Protein AF-A0A382ZC94-F1 (afdb_monomer_lite)

InterPro domains:
  IPR006311 Twin-arginine translocation pathway, signal sequence [PS51318] (1-47)
  IPR010869 Protein of unknown function DUF1501 [PF07394] (67-107)

Radius of gyration: 41.95 Å; chains: 1; bounding box: 122×47×86 Å

Secondary structure (DSSP, 8-state):
----PPP--PPP--PPP---HHHHHHHHHHHHHHHHHHHHHHHHHHHTSTT---TTSPPPPSS--S-S-------TTPPPTTTSSS--HHHHHTTTPPPPGGG-----TTSGGGS-SSPPPP-

pLDDT: mean 79.69, std 10.87, range [41.5, 93.94]

Sequence (123 aa):
MNGSTPAVSLGQAHFPQRHDRRQFLLKAGGGIGGLALAGLMQQEARAAWPGATDPLAPRQPHFAPRAKRVIWLFMHGGPSHMDLFDPKPDLAKYAGQPLPGSFGEVMTRRKVAGNPLLGPIKP

Foldseek 3Di:
DDDDDDDDDDDDPPDPPDDDPVNVCCCVVVVVVVVVVVVVVVVVVLVVDDPNPDPPPDDDDPDDDPDPDDDDDDDPPDDDPVRPPDDDVVLLVQEPHQDDCVVPDDDDPVPCSRPGSHHDDDD

Structure (mmCIF, N/CA/C/O backbone):
data_AF-A0A382ZC94-F1
#
_entry.id   AF-A0A382ZC94-F1
#
loop_
_atom_site.group_PDB
_atom_site.id
_atom_site.type_symbol
_atom_site.label_atom_id
_atom_site.label_alt_id
_atom_site.label_comp_id
_atom_site.label_asym_id
_atom_site.label_entity_id
_atom_site.label_seq_id
_atom_site.pdbx_PDB_ins_code
_atom_site.Cartn_x
_atom_site.Cartn_y
_atom_site.Cartn_z
_atom_site.occupancy
_atom_site.B_iso_or_equiv
_atom_site.auth_seq_id
_atom_site.auth_comp_id
_atom_site.auth_asym_id
_atom_site.auth_atom_id
_atom_site.pdbx_PDB_model_num
ATOM 1 N N . MET A 1 1 ? 88.440 -2.684 -57.406 1.00 50.88 1 MET A N 1
ATOM 2 C CA . MET A 1 1 ? 88.843 -1.772 -56.317 1.00 50.88 1 MET A CA 1
ATOM 3 C C . MET A 1 1 ? 88.193 -0.430 -56.575 1.00 50.88 1 MET A C 1
ATOM 5 O O . MET A 1 1 ? 88.499 0.157 -57.599 1.00 50.88 1 MET A O 1
ATOM 9 N N . ASN A 1 2 ? 87.232 -0.042 -55.737 1.00 41.50 2 ASN A N 1
ATOM 10 C CA . ASN A 1 2 ? 86.920 1.339 -55.352 1.00 41.50 2 ASN A CA 1
ATOM 11 C C . ASN A 1 2 ? 85.744 1.266 -54.377 1.00 41.50 2 ASN A C 1
ATOM 13 O O . ASN A 1 2 ? 84.599 1.061 -54.769 1.00 41.50 2 ASN A O 1
ATOM 17 N N . GLY A 1 3 ? 86.081 1.308 -53.089 1.00 49.88 3 GLY A N 1
ATOM 18 C CA . GLY A 1 3 ? 85.116 1.342 -52.003 1.00 49.88 3 GLY A CA 1
ATOM 19 C C . GLY A 1 3 ? 84.516 2.737 -51.892 1.00 49.88 3 GLY A C 1
ATOM 20 O O . GLY A 1 3 ? 85.235 3.704 -51.666 1.00 49.88 3 GLY A O 1
ATOM 21 N N . SER A 1 4 ? 83.199 2.825 -52.038 1.00 51.50 4 SER A N 1
ATOM 22 C CA . SER A 1 4 ? 82.411 3.983 -51.632 1.00 51.50 4 SER A CA 1
ATOM 23 C C . SER A 1 4 ? 81.742 3.653 -50.299 1.00 51.50 4 SER A C 1
ATOM 25 O O . SER A 1 4 ? 80.792 2.872 -50.238 1.00 51.50 4 SER A O 1
ATOM 27 N N . THR A 1 5 ? 82.281 4.208 -49.222 1.00 57.41 5 THR A N 1
ATOM 28 C CA . THR A 1 5 ? 81.701 4.209 -47.876 1.00 57.41 5 THR A CA 1
ATOM 29 C C . THR A 1 5 ? 80.287 4.810 -47.898 1.00 57.41 5 THR A C 1
ATOM 31 O O . THR A 1 5 ? 80.116 5.904 -48.436 1.00 57.41 5 THR A O 1
ATOM 34 N N . PRO A 1 6 ? 79.262 4.169 -47.303 1.00 51.47 6 PRO A N 1
ATOM 35 C CA . PRO A 1 6 ? 77.980 4.829 -47.096 1.00 51.47 6 PRO A CA 1
ATOM 36 C C . PRO A 1 6 ? 78.100 5.826 -45.937 1.00 51.47 6 PRO A C 1
ATOM 38 O O . PRO A 1 6 ? 78.513 5.475 -44.831 1.00 51.47 6 PRO A O 1
ATOM 41 N N . ALA A 1 7 ? 77.743 7.084 -46.193 1.00 55.41 7 ALA A N 1
ATOM 42 C CA . ALA A 1 7 ? 77.613 8.099 -45.159 1.00 55.41 7 ALA A CA 1
ATOM 43 C C . ALA A 1 7 ? 76.465 7.714 -44.210 1.00 55.41 7 ALA A C 1
ATOM 45 O O . ALA A 1 7 ? 75.310 7.595 -44.621 1.00 55.41 7 ALA A O 1
ATOM 46 N N . VAL A 1 8 ? 76.791 7.506 -42.935 1.00 60.66 8 VAL A N 1
ATOM 47 C CA . VAL A 1 8 ? 75.815 7.290 -41.864 1.00 60.66 8 VAL A CA 1
ATOM 48 C C . VAL A 1 8 ? 75.015 8.581 -41.687 1.00 60.66 8 VAL A C 1
ATOM 50 O O . VAL A 1 8 ? 75.556 9.608 -41.279 1.00 60.66 8 VAL A O 1
ATOM 53 N N . SER A 1 9 ? 73.723 8.538 -42.019 1.00 59.81 9 SER A N 1
ATOM 54 C CA . SER A 1 9 ? 72.782 9.624 -41.744 1.00 59.81 9 SER A CA 1
ATOM 55 C C . SER A 1 9 ? 72.599 9.739 -40.228 1.00 59.81 9 SER A C 1
ATOM 57 O O . SER A 1 9 ? 71.969 8.890 -39.599 1.00 59.81 9 SER A O 1
ATOM 59 N N . LEU A 1 10 ? 73.220 10.757 -39.629 1.00 61.84 10 LEU A N 1
ATOM 60 C CA . LEU A 1 10 ? 73.035 11.108 -38.223 1.00 61.84 10 LEU A CA 1
ATOM 61 C C . LEU A 1 10 ? 71.558 11.448 -37.990 1.00 61.84 10 LEU A C 1
ATOM 63 O O . LEU A 1 10 ? 70.988 12.289 -38.685 1.00 61.84 10 LEU A O 1
ATOM 67 N N . GLY A 1 11 ? 70.951 10.747 -37.029 1.00 59.88 11 GLY A N 1
ATOM 68 C CA . GLY A 1 11 ? 69.529 10.814 -36.713 1.00 59.88 11 GLY A CA 1
ATOM 69 C C . GLY A 1 11 ? 69.010 12.245 -36.589 1.00 59.88 11 GLY A C 1
ATOM 70 O O . GLY A 1 11 ? 69.560 13.068 -35.857 1.00 59.88 11 GLY A O 1
ATOM 71 N N . GLN A 1 12 ? 67.920 12.526 -37.303 1.00 67.38 12 GLN A N 1
ATOM 72 C CA . GLN A 1 12 ? 67.153 13.753 -37.133 1.00 67.38 12 GLN A CA 1
ATOM 73 C C . GLN A 1 12 ? 66.671 13.850 -35.682 1.00 67.38 12 GLN A C 1
ATOM 75 O O . GLN A 1 12 ? 66.050 12.923 -35.159 1.00 67.38 12 GLN A O 1
ATOM 80 N N . ALA A 1 13 ? 66.934 14.984 -35.035 1.00 63.50 13 ALA A N 1
ATOM 81 C CA . ALA A 1 13 ? 66.360 15.285 -33.734 1.00 63.50 13 ALA A CA 1
ATOM 82 C C . ALA A 1 13 ? 64.826 15.320 -33.855 1.00 63.50 13 ALA A C 1
ATOM 84 O O . ALA A 1 13 ? 64.261 16.171 -34.544 1.00 63.50 13 ALA A O 1
ATOM 85 N N . HIS A 1 14 ? 64.146 14.382 -33.192 1.00 65.56 14 HIS A N 1
ATOM 86 C CA . HIS A 1 14 ? 62.692 14.390 -33.069 1.00 65.56 14 HIS A CA 1
ATOM 87 C C . HIS A 1 14 ? 62.296 15.497 -32.087 1.00 65.56 14 HIS A C 1
ATOM 89 O O . HIS A 1 14 ? 62.213 15.277 -30.880 1.00 65.56 14 HIS A O 1
ATOM 95 N N . PHE A 1 15 ? 62.099 16.716 -32.588 1.00 64.62 15 PHE A N 1
ATOM 96 C CA . PHE A 1 15 ? 61.551 17.795 -31.774 1.00 64.62 15 PHE A CA 1
ATOM 97 C C . PHE A 1 15 ? 60.070 17.493 -31.500 1.00 64.62 15 PHE A C 1
ATOM 99 O O . PHE A 1 15 ? 59.290 17.410 -32.456 1.00 64.62 15 PHE A O 1
ATOM 106 N N . PRO A 1 16 ? 59.648 17.315 -30.232 1.00 65.38 16 PRO A N 1
ATOM 107 C CA . PRO A 1 16 ? 58.247 17.072 -29.930 1.00 65.38 16 PRO A CA 1
ATOM 108 C C . PRO A 1 16 ? 57.420 18.271 -30.402 1.00 65.38 16 PRO A C 1
ATOM 110 O O . PRO A 1 16 ? 57.717 19.425 -30.081 1.00 65.38 16 PRO A O 1
ATOM 113 N N . GLN A 1 17 ? 56.388 17.992 -31.196 1.00 71.62 17 GLN A N 1
ATOM 114 C CA . GLN A 1 17 ? 55.460 19.002 -31.695 1.00 71.62 17 GLN A CA 1
ATOM 115 C C . GLN A 1 17 ? 54.851 19.765 -30.510 1.00 71.62 17 GLN A C 1
ATOM 117 O O . GLN A 1 17 ? 54.203 19.166 -29.650 1.00 71.62 17 GLN A O 1
ATOM 122 N N . ARG A 1 18 ? 55.047 21.090 -30.453 1.00 68.38 18 ARG A N 1
ATOM 123 C CA . ARG A 1 18 ? 54.417 21.940 -29.431 1.00 68.38 18 ARG A CA 1
ATOM 124 C C . ARG A 1 18 ? 52.899 21.854 -29.586 1.00 68.38 18 ARG A C 1
ATOM 126 O O . ARG A 1 18 ? 52.339 22.340 -30.564 1.00 68.38 18 ARG A O 1
ATOM 133 N N . HIS A 1 19 ? 52.228 21.239 -28.620 1.00 75.12 19 HIS A N 1
ATOM 134 C CA . HIS A 1 19 ? 50.772 21.222 -28.580 1.00 75.12 19 HIS A CA 1
ATOM 135 C C . HIS A 1 19 ? 50.257 22.560 -28.049 1.00 75.12 19 HIS A C 1
ATOM 137 O O . HIS A 1 19 ? 50.533 22.928 -26.909 1.00 75.12 19 HIS A O 1
ATOM 143 N N . ASP A 1 20 ? 49.503 23.289 -28.874 1.00 84.94 20 ASP A N 1
ATOM 144 C CA . ASP A 1 20 ? 48.755 24.453 -28.401 1.00 84.94 20 ASP A CA 1
ATOM 145 C C . ASP A 1 20 ? 47.661 24.005 -27.416 1.00 84.94 20 ASP A C 1
ATOM 147 O O . ASP A 1 20 ? 47.112 22.901 -27.524 1.00 84.94 20 ASP A O 1
ATOM 151 N N . ARG A 1 21 ? 47.316 24.873 -26.460 1.00 84.62 21 ARG A N 1
ATOM 152 C CA . ARG A 1 21 ? 46.305 24.633 -25.419 1.00 84.62 21 ARG A CA 1
ATOM 153 C C . ARG A 1 21 ? 44.998 24.116 -26.013 1.00 84.62 21 ARG A C 1
ATOM 155 O O . ARG A 1 21 ? 44.378 23.226 -25.441 1.00 84.62 21 ARG A O 1
ATOM 162 N N . ARG A 1 22 ? 44.614 24.606 -27.196 1.00 83.81 22 ARG A N 1
ATOM 163 C CA . ARG A 1 22 ? 43.441 24.126 -27.935 1.00 83.81 22 ARG A CA 1
ATOM 164 C C . ARG A 1 22 ? 43.535 22.637 -28.280 1.00 83.81 22 ARG A C 1
ATOM 166 O O . ARG A 1 22 ? 42.588 21.901 -28.041 1.00 83.81 22 ARG A O 1
ATOM 173 N N . GLN A 1 23 ? 44.669 22.188 -28.814 1.00 82.69 23 GLN A N 1
ATOM 174 C CA . GLN A 1 23 ? 44.892 20.781 -29.168 1.00 82.69 23 GLN A CA 1
ATOM 175 C C . GLN A 1 23 ? 44.917 19.888 -27.927 1.00 82.69 23 GLN A C 1
ATOM 177 O O . GLN A 1 23 ? 44.370 18.787 -27.950 1.00 82.69 23 GLN A O 1
ATOM 182 N N . PHE A 1 24 ? 45.506 20.375 -26.833 1.00 83.69 24 PHE A N 1
ATOM 183 C CA . PHE A 1 24 ? 45.488 19.670 -25.555 1.00 83.69 24 PHE A CA 1
ATOM 184 C C . PHE A 1 24 ? 44.061 19.503 -25.018 1.00 83.69 24 PHE A C 1
ATOM 186 O O . PHE A 1 24 ? 43.657 18.386 -24.713 1.00 83.69 24 PHE A O 1
ATOM 193 N N . LEU A 1 25 ? 43.271 20.581 -24.969 1.00 83.00 25 LEU A N 1
ATOM 194 C CA . LEU A 1 25 ? 41.889 20.538 -24.480 1.00 83.00 25 LEU A CA 1
ATOM 195 C C . LEU A 1 25 ? 40.984 19.672 -25.367 1.00 83.00 25 LEU A C 1
ATOM 197 O O . LEU A 1 25 ? 40.170 18.917 -24.843 1.00 83.00 25 LEU A O 1
ATOM 201 N N . LEU A 1 26 ? 41.166 19.721 -26.691 1.00 83.31 26 LEU A N 1
ATOM 202 C CA . LEU A 1 26 ? 40.433 18.866 -27.630 1.00 83.31 26 LEU A CA 1
ATOM 203 C C . LEU A 1 26 ? 40.739 17.380 -27.410 1.00 83.31 26 LEU A C 1
ATOM 205 O O . LEU A 1 26 ? 39.817 16.570 -27.358 1.00 83.31 26 LEU A O 1
ATOM 209 N N . LYS A 1 27 ? 42.014 17.013 -27.245 1.00 80.00 27 LYS A N 1
ATOM 210 C CA . LYS A 1 27 ? 42.416 15.614 -27.031 1.00 80.00 27 LYS A CA 1
ATOM 211 C C . LYS A 1 27 ? 42.056 15.107 -25.635 1.00 80.00 27 LYS A C 1
ATOM 213 O O . LYS A 1 27 ? 41.564 13.991 -25.513 1.00 80.00 27 LYS A O 1
ATOM 218 N N . ALA A 1 28 ? 42.269 15.913 -24.596 1.00 79.06 28 ALA A N 1
ATOM 219 C CA . ALA A 1 28 ? 41.969 15.535 -23.218 1.00 79.06 28 ALA A CA 1
ATOM 220 C C . ALA A 1 28 ? 40.453 15.445 -22.969 1.00 79.06 28 ALA A C 1
ATOM 222 O O . ALA A 1 28 ? 39.972 14.432 -22.465 1.00 79.06 28 ALA A O 1
ATOM 223 N N . GLY A 1 29 ? 39.685 16.463 -23.377 1.00 77.25 29 GLY A N 1
ATOM 224 C CA . GLY A 1 29 ? 38.226 16.469 -23.244 1.00 77.25 29 GLY A CA 1
ATOM 225 C C . GLY A 1 29 ? 37.545 15.450 -24.159 1.00 77.25 29 GLY A C 1
ATOM 226 O O . GLY A 1 29 ? 36.680 14.701 -23.710 1.00 77.25 29 GLY A O 1
ATOM 227 N N . GLY A 1 30 ? 37.980 15.361 -25.422 1.00 79.44 30 GLY A N 1
ATOM 228 C CA . GLY A 1 30 ? 37.464 14.385 -26.384 1.00 79.44 30 GLY A CA 1
ATOM 229 C C . GLY A 1 30 ? 37.796 12.936 -26.015 1.00 79.44 30 GLY A C 1
ATOM 230 O O . GLY A 1 30 ? 36.964 12.055 -26.212 1.00 79.44 30 GLY A O 1
ATOM 231 N N . GLY A 1 31 ? 38.966 12.685 -25.417 1.00 80.38 31 GLY A N 1
ATOM 232 C CA . GLY A 1 31 ? 39.356 11.357 -24.936 1.00 80.38 31 GLY A CA 1
ATOM 233 C C . GLY A 1 31 ? 38.499 10.873 -23.764 1.00 80.38 31 GLY A C 1
ATOM 234 O O . GLY A 1 31 ? 37.991 9.754 -23.795 1.00 80.38 31 GLY A O 1
ATOM 235 N N . ILE A 1 32 ? 38.271 11.728 -22.761 1.00 84.81 32 ILE A N 1
ATOM 236 C CA . ILE A 1 32 ? 37.409 11.396 -21.612 1.00 84.81 32 ILE A CA 1
ATOM 237 C C . ILE A 1 32 ? 35.950 11.228 -22.060 1.00 84.81 32 ILE A C 1
ATOM 239 O O . ILE A 1 32 ? 35.288 10.273 -21.654 1.00 84.81 32 ILE A O 1
ATOM 243 N N . GLY A 1 33 ? 35.462 12.105 -22.943 1.00 86.25 33 GLY A N 1
ATOM 244 C CA . GLY A 1 33 ? 34.128 11.977 -23.534 1.00 86.25 33 GLY A CA 1
ATOM 245 C C . GLY A 1 33 ? 33.956 10.683 -24.336 1.00 86.25 33 GLY A C 1
ATOM 246 O O . GLY A 1 33 ? 32.924 10.026 -24.223 1.00 86.25 33 GLY A O 1
ATOM 247 N N . GLY A 1 34 ? 34.984 10.268 -25.081 1.00 89.44 34 GLY A N 1
ATOM 248 C CA . GLY A 1 34 ? 34.998 8.994 -25.802 1.00 89.44 34 GLY A CA 1
ATOM 249 C C . GLY A 1 34 ? 34.899 7.777 -24.878 1.00 89.44 34 GLY A C 1
ATOM 250 O O . GLY A 1 34 ? 34.145 6.853 -25.173 1.00 89.44 34 GLY A O 1
ATOM 251 N N . LEU A 1 35 ? 35.588 7.793 -23.730 1.00 88.75 35 LEU A N 1
ATOM 252 C CA . LEU A 1 35 ? 35.468 6.736 -22.716 1.00 88.75 35 LEU A CA 1
ATOM 253 C C . LEU A 1 35 ? 34.063 6.685 -22.100 1.00 88.75 35 LEU A C 1
ATOM 255 O O . LEU A 1 35 ? 33.503 5.601 -21.939 1.00 88.75 35 LEU A O 1
ATOM 259 N N . ALA A 1 36 ? 33.476 7.844 -21.791 1.00 91.19 36 ALA A N 1
ATOM 260 C CA . ALA A 1 36 ? 32.111 7.921 -21.278 1.00 91.19 36 ALA A CA 1
ATOM 261 C C . ALA A 1 36 ? 31.089 7.382 -22.295 1.00 91.19 36 ALA A C 1
ATOM 263 O O . ALA A 1 36 ? 30.231 6.572 -21.941 1.00 91.19 36 ALA A O 1
ATOM 264 N N . LEU A 1 37 ? 31.218 7.769 -23.568 1.00 92.19 37 LEU A N 1
ATOM 265 C CA . LEU A 1 37 ? 30.362 7.283 -24.650 1.00 92.19 37 LEU A CA 1
ATOM 266 C C . LEU A 1 37 ? 30.497 5.768 -24.853 1.00 92.19 37 LEU A C 1
ATOM 268 O O . LEU A 1 37 ? 29.486 5.081 -24.970 1.00 92.19 37 LEU A O 1
ATOM 272 N N . ALA A 1 38 ? 31.722 5.233 -24.834 1.00 93.75 38 ALA A N 1
ATOM 273 C CA . ALA A 1 38 ? 31.952 3.793 -24.935 1.00 93.75 38 ALA A CA 1
ATOM 274 C C . ALA A 1 38 ? 31.255 3.020 -23.799 1.00 93.75 38 ALA A C 1
ATOM 276 O O . ALA A 1 38 ? 30.658 1.972 -24.045 1.00 93.75 38 ALA A O 1
ATOM 277 N N . GLY A 1 39 ? 31.266 3.560 -22.574 1.00 93.50 39 GLY A N 1
ATOM 278 C CA . GLY A 1 39 ? 30.542 2.988 -21.436 1.00 93.50 39 GLY A CA 1
ATOM 279 C C . GLY A 1 39 ? 29.021 2.985 -21.620 1.00 93.50 39 GLY A C 1
ATOM 280 O O . GLY A 1 39 ? 28.376 1.971 -21.351 1.00 93.50 39 GLY A O 1
ATOM 281 N N . LEU A 1 40 ? 28.447 4.082 -22.127 1.00 93.06 40 LEU A N 1
ATOM 282 C CA . LEU A 1 40 ? 27.009 4.180 -22.409 1.00 93.06 40 LEU A CA 1
ATOM 283 C C . LEU A 1 40 ? 26.578 3.209 -23.518 1.00 93.06 40 LEU A C 1
ATOM 285 O O . LEU A 1 40 ? 25.629 2.450 -23.332 1.00 93.06 40 LEU A O 1
ATOM 289 N N . MET A 1 41 ? 27.322 3.153 -24.627 1.00 93.94 41 MET A N 1
ATOM 290 C CA . MET A 1 41 ? 27.047 2.214 -25.723 1.00 93.94 41 MET A CA 1
ATOM 291 C C . MET A 1 41 ? 27.164 0.753 -25.269 1.00 93.94 41 MET A C 1
ATOM 293 O O . MET A 1 41 ? 26.395 -0.100 -25.704 1.00 93.94 41 MET A O 1
ATOM 297 N N . GLN A 1 42 ? 28.096 0.447 -24.361 1.00 91.56 42 GLN A N 1
ATOM 298 C CA . GLN A 1 42 ? 28.220 -0.888 -23.779 1.00 91.56 42 GLN A CA 1
ATOM 299 C C . GLN A 1 42 ? 27.014 -1.253 -22.900 1.00 91.56 42 GLN A C 1
ATOM 301 O O . GLN A 1 42 ? 26.586 -2.407 -22.909 1.00 91.56 42 GLN A O 1
ATOM 306 N N . GLN A 1 43 ? 26.468 -0.307 -22.132 1.00 86.12 43 GLN A N 1
ATOM 307 C CA . GLN A 1 43 ? 25.254 -0.533 -21.340 1.00 86.12 43 GLN A CA 1
ATOM 308 C C . GLN A 1 43 ? 24.038 -0.780 -22.234 1.00 86.12 43 GLN A C 1
ATOM 310 O O . GLN A 1 43 ? 23.288 -1.722 -21.985 1.00 86.12 43 GLN A O 1
ATOM 315 N N . GLU A 1 44 ? 23.884 0.005 -23.300 1.00 86.25 44 GLU A N 1
ATOM 316 C CA . GLU A 1 44 ? 22.803 -0.161 -24.275 1.00 86.25 44 GLU A CA 1
ATOM 317 C C . GLU A 1 44 ? 22.910 -1.504 -25.015 1.00 86.25 44 GLU A C 1
ATOM 319 O O . GLU A 1 44 ? 21.943 -2.263 -25.076 1.00 86.25 44 GLU A O 1
ATOM 324 N N . ALA A 1 45 ? 24.112 -1.874 -25.469 1.00 85.00 45 ALA A N 1
ATOM 325 C CA . ALA A 1 45 ? 24.363 -3.168 -26.101 1.00 85.00 45 ALA A CA 1
ATOM 326 C C . ALA A 1 45 ? 24.102 -4.354 -25.154 1.00 85.00 45 ALA A C 1
ATOM 328 O O . ALA A 1 45 ? 23.606 -5.393 -25.584 1.00 85.00 45 ALA A O 1
ATOM 329 N N . ARG A 1 46 ? 24.407 -4.208 -23.855 1.00 81.19 46 ARG A N 1
ATOM 330 C CA . ARG A 1 46 ? 24.085 -5.217 -22.832 1.00 81.19 46 ARG A CA 1
ATOM 331 C C . ARG A 1 46 ? 22.584 -5.329 -22.583 1.00 81.19 46 ARG A C 1
ATOM 333 O O . ARG A 1 46 ? 22.102 -6.441 -22.414 1.00 81.19 46 ARG A O 1
ATOM 340 N N . ALA A 1 47 ? 21.856 -4.214 -22.569 1.00 75.62 47 ALA A N 1
ATOM 341 C CA . ALA A 1 47 ? 20.401 -4.215 -22.418 1.00 75.62 47 ALA A CA 1
ATOM 342 C C . ALA A 1 47 ? 19.693 -4.845 -23.631 1.00 75.62 47 ALA A C 1
ATOM 344 O O . ALA A 1 47 ? 18.684 -5.523 -23.469 1.00 75.62 47 ALA A O 1
ATOM 345 N N . ALA A 1 48 ? 20.251 -4.673 -24.832 1.00 75.62 48 ALA A N 1
ATOM 346 C CA . ALA A 1 48 ? 19.758 -5.284 -26.064 1.00 75.62 48 ALA A CA 1
ATOM 347 C C . ALA A 1 48 ? 20.210 -6.747 -26.264 1.00 75.62 48 ALA A C 1
ATOM 349 O O . ALA A 1 48 ? 19.822 -7.377 -27.251 1.00 75.62 48 ALA A O 1
ATOM 350 N N . TRP A 1 49 ? 21.038 -7.302 -25.368 1.00 76.25 49 TRP A N 1
ATOM 351 C CA . TRP A 1 49 ? 21.577 -8.652 -25.520 1.00 76.25 49 TRP A CA 1
ATOM 352 C C . TRP A 1 49 ? 20.480 -9.717 -25.334 1.00 76.25 49 TRP A C 1
ATOM 354 O O . TRP A 1 49 ? 19.817 -9.734 -24.290 1.00 76.25 49 TRP A O 1
ATOM 364 N N . PRO A 1 50 ? 20.313 -10.666 -26.275 1.00 59.72 50 PRO A N 1
ATOM 365 C CA . PRO A 1 50 ? 19.397 -11.791 -26.109 1.00 59.72 50 PRO A CA 1
ATOM 366 C C . PRO A 1 50 ? 19.826 -12.651 -24.910 1.00 59.72 50 PRO A C 1
ATOM 368 O O . PRO A 1 50 ? 20.828 -13.362 -24.968 1.00 59.72 50 PRO A O 1
ATOM 371 N N . GLY A 1 51 ? 19.095 -12.557 -23.798 1.00 66.69 51 GLY A N 1
ATOM 372 C CA . GLY A 1 51 ? 19.414 -13.246 -22.540 1.00 66.69 51 GLY A CA 1
ATOM 373 C C . GLY A 1 51 ? 19.815 -12.330 -21.381 1.00 66.69 51 GLY A C 1
ATOM 374 O O . GLY A 1 51 ? 20.054 -12.829 -20.283 1.00 66.69 51 GLY A O 1
ATOM 375 N N . ALA A 1 52 ? 19.852 -11.007 -21.578 1.00 66.06 52 ALA A N 1
ATOM 376 C CA . ALA A 1 52 ? 19.870 -10.073 -20.459 1.00 66.06 52 ALA A CA 1
ATOM 377 C C . ALA A 1 52 ? 18.605 -10.280 -19.609 1.00 66.06 52 ALA A C 1
ATOM 379 O O . ALA A 1 52 ? 17.481 -10.176 -20.100 1.00 66.06 52 ALA A O 1
ATOM 380 N N . THR A 1 53 ? 18.783 -10.628 -18.333 1.00 70.38 53 THR A N 1
ATOM 381 C CA . THR A 1 53 ? 17.676 -10.756 -17.384 1.00 70.38 53 THR A CA 1
ATOM 382 C C . THR A 1 53 ? 17.094 -9.376 -17.128 1.00 70.38 53 THR A C 1
ATOM 384 O O . THR A 1 53 ? 17.687 -8.589 -16.389 1.00 70.38 53 THR A O 1
ATOM 387 N N . ASP A 1 54 ? 15.949 -9.088 -17.739 1.00 75.50 54 ASP A N 1
ATOM 388 C CA . ASP A 1 54 ? 15.162 -7.904 -17.417 1.00 75.50 54 ASP A CA 1
ATOM 389 C C . ASP A 1 54 ? 14.745 -7.981 -15.931 1.00 75.50 54 ASP A C 1
ATOM 391 O O . ASP A 1 54 ? 14.031 -8.909 -15.536 1.00 75.50 54 ASP A O 1
ATOM 395 N N . PRO A 1 55 ? 15.205 -7.050 -15.074 1.00 78.06 55 PRO A N 1
ATOM 396 C CA . PRO A 1 55 ? 14.873 -7.054 -13.651 1.00 78.06 55 PRO A CA 1
ATOM 397 C C . PRO A 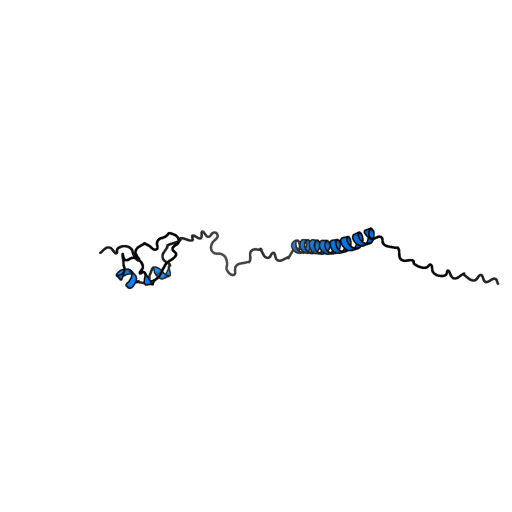1 55 ? 13.379 -6.825 -13.383 1.00 78.06 55 PRO A C 1
ATOM 399 O O . PRO A 1 55 ? 12.914 -7.115 -12.280 1.00 78.06 55 PRO A O 1
ATOM 402 N N . LEU A 1 56 ? 12.632 -6.321 -14.370 1.00 80.56 56 LEU A N 1
ATOM 403 C CA . LEU A 1 56 ? 11.186 -6.124 -14.325 1.00 80.56 56 LEU A CA 1
ATOM 404 C C . LEU A 1 56 ? 10.416 -7.237 -15.047 1.00 80.56 56 LEU A C 1
ATOM 406 O O . LEU A 1 56 ? 9.182 -7.199 -15.071 1.00 80.56 56 LEU A O 1
ATOM 410 N N . ALA A 1 57 ? 11.106 -8.244 -15.594 1.00 82.88 57 ALA A N 1
ATOM 411 C CA . ALA A 1 57 ? 10.440 -9.361 -16.239 1.00 82.88 57 ALA A CA 1
AT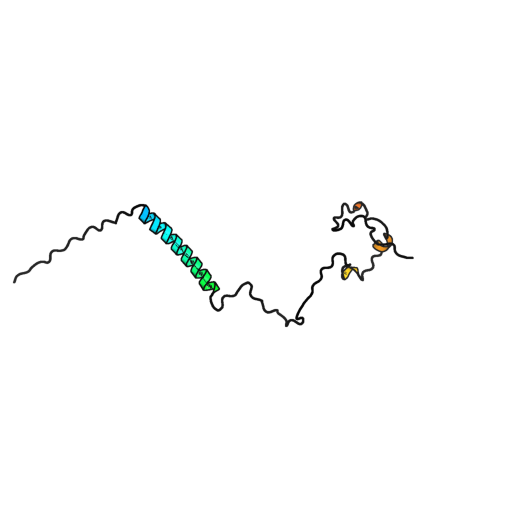OM 412 C C . ALA A 1 57 ? 9.527 -10.089 -15.238 1.00 82.88 57 ALA A C 1
ATOM 414 O O . ALA A 1 57 ? 9.943 -10.382 -14.107 1.00 82.88 57 ALA A O 1
ATOM 415 N N . PRO A 1 58 ? 8.292 -10.440 -15.643 1.00 80.75 58 PRO A N 1
ATOM 416 C CA . PRO A 1 58 ? 7.407 -11.248 -14.823 1.00 80.75 58 PRO A CA 1
ATOM 417 C C . PRO A 1 58 ? 8.093 -12.549 -14.395 1.00 80.75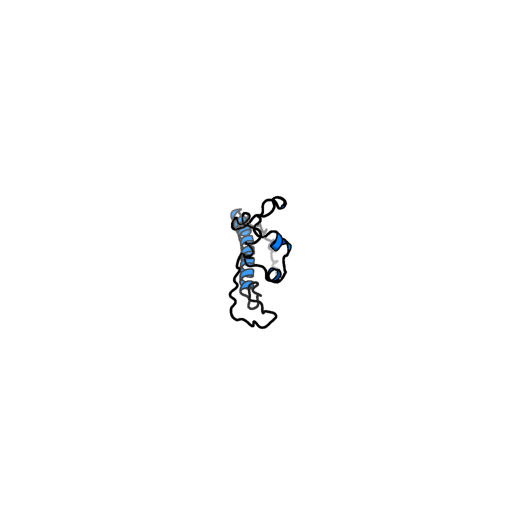 58 PRO A C 1
ATOM 419 O O . PRO A 1 58 ? 8.494 -13.369 -15.222 1.00 80.75 58 PRO A O 1
ATOM 422 N N . ARG A 1 59 ? 8.223 -12.751 -13.082 1.00 83.25 59 ARG A N 1
ATOM 423 C CA . ARG A 1 59 ? 8.737 -14.004 -12.525 1.00 83.25 59 ARG A CA 1
ATOM 424 C C . ARG A 1 59 ? 7.669 -15.082 -12.591 1.00 83.25 59 ARG A C 1
ATOM 426 O O . ARG A 1 59 ? 6.492 -14.815 -12.343 1.00 83.25 59 ARG A O 1
ATOM 433 N N . GLN A 1 60 ? 8.090 -16.312 -12.869 1.00 85.00 60 GLN A N 1
ATOM 434 C CA . GLN A 1 60 ? 7.183 -17.447 -12.766 1.00 85.00 60 GLN A CA 1
ATOM 435 C C . GLN A 1 60 ? 6.785 -17.653 -11.294 1.00 85.00 60 GLN A C 1
ATOM 437 O O . GLN A 1 60 ? 7.663 -17.706 -10.428 1.00 85.00 60 GLN A O 1
ATOM 442 N N . PRO A 1 61 ? 5.482 -17.741 -10.984 1.00 86.81 61 PRO A N 1
ATOM 443 C CA . PRO A 1 61 ? 5.026 -18.044 -9.635 1.00 86.81 61 PRO A CA 1
ATOM 444 C C . PRO A 1 61 ? 5.395 -19.484 -9.251 1.00 86.81 61 PRO A C 1
ATOM 446 O O . PRO A 1 61 ? 5.445 -20.367 -10.102 1.00 86.81 61 PRO A O 1
ATOM 449 N N . HIS A 1 62 ? 5.594 -19.744 -7.953 1.00 92.06 62 HIS A N 1
ATOM 450 C CA . HIS A 1 62 ? 5.892 -21.096 -7.448 1.00 92.06 62 HIS A CA 1
ATOM 451 C C . HIS A 1 62 ? 4.747 -22.098 -7.683 1.00 92.06 62 HIS A C 1
ATOM 453 O O . HIS A 1 62 ? 4.971 -23.305 -7.678 1.00 92.06 62 HIS A O 1
ATOM 459 N N . PHE A 1 63 ? 3.520 -21.606 -7.886 1.00 93.25 63 PHE A N 1
ATOM 460 C CA . PHE A 1 63 ? 2.328 -22.415 -8.125 1.00 93.25 63 PHE A CA 1
ATOM 461 C C . PHE A 1 63 ? 1.567 -21.921 -9.350 1.00 93.25 63 PHE A C 1
ATOM 463 O O . PHE A 1 63 ? 1.552 -20.724 -9.647 1.00 93.25 63 PHE A O 1
ATOM 470 N N . ALA A 1 64 ? 0.872 -22.842 -10.021 1.00 91.25 64 ALA A N 1
ATOM 471 C CA . ALA A 1 64 ? 0.004 -22.501 -11.138 1.00 91.25 64 ALA A CA 1
ATOM 472 C C . ALA A 1 64 ? -1.118 -21.543 -10.675 1.00 91.25 64 ALA A C 1
ATOM 474 O O . ALA A 1 64 ? -1.839 -21.859 -9.719 1.00 91.25 64 ALA A O 1
ATOM 475 N N . PRO A 1 65 ? -1.294 -20.376 -11.325 1.00 88.06 65 PRO A N 1
ATOM 476 C CA . PRO A 1 65 ? -2.315 -19.417 -10.931 1.00 88.06 65 PRO A CA 1
ATOM 477 C C . PRO A 1 65 ? -3.711 -20.005 -11.155 1.00 88.06 65 PRO A C 1
ATOM 479 O O . PRO A 1 65 ? -4.091 -20.360 -12.268 1.00 88.06 65 PRO A O 1
ATOM 482 N N . ARG A 1 66 ? -4.496 -20.088 -10.077 1.00 91.62 66 ARG A N 1
ATOM 483 C CA . ARG A 1 66 ? -5.876 -20.602 -10.121 1.00 91.62 66 ARG A CA 1
ATOM 484 C C . ARG A 1 66 ? -6.885 -19.551 -10.591 1.00 91.62 66 ARG A C 1
ATOM 486 O O . ARG A 1 66 ? -7.917 -19.903 -11.152 1.00 91.62 66 ARG A O 1
ATOM 493 N N . ALA A 1 67 ? -6.597 -18.270 -10.359 1.00 90.56 67 ALA A N 1
ATOM 494 C CA . ALA A 1 67 ? -7.457 -17.147 -10.722 1.00 90.56 67 ALA A CA 1
ATOM 495 C C . ALA A 1 67 ? -6.847 -16.347 -11.881 1.00 90.56 67 ALA A C 1
ATOM 497 O O . ALA A 1 67 ? -5.659 -16.039 -11.869 1.00 90.56 67 ALA A O 1
ATOM 498 N N . LYS A 1 68 ? -7.676 -15.982 -12.868 1.00 89.19 68 LYS A N 1
ATOM 499 C CA . LYS A 1 68 ? -7.257 -15.166 -14.025 1.00 89.19 68 LYS A CA 1
ATOM 500 C C . LYS A 1 68 ? -7.298 -13.660 -13.743 1.00 89.19 68 LYS A C 1
ATOM 502 O O . LYS A 1 68 ? -6.611 -12.899 -14.413 1.00 89.19 68 LYS A O 1
ATOM 507 N N . ARG A 1 69 ? -8.150 -13.221 -12.808 1.00 91.00 69 ARG A N 1
ATOM 508 C CA . ARG A 1 69 ? -8.356 -11.814 -12.425 1.00 91.00 69 ARG A CA 1
ATOM 509 C C . ARG A 1 69 ? -8.711 -11.750 -10.943 1.00 91.00 69 ARG A C 1
ATOM 511 O O . ARG A 1 69 ? -9.453 -12.607 -10.467 1.00 91.00 69 ARG A O 1
ATOM 518 N N . VAL A 1 70 ? -8.212 -10.736 -10.245 1.00 86.81 70 VAL A N 1
ATOM 519 C CA . VAL A 1 70 ? -8.505 -10.481 -8.829 1.00 86.81 70 VAL A CA 1
ATOM 520 C C . VAL A 1 70 ? -8.983 -9.041 -8.702 1.00 86.81 70 VAL A C 1
ATOM 522 O O . VAL A 1 70 ? -8.296 -8.126 -9.147 1.00 86.81 70 VAL A O 1
ATOM 525 N N . ILE A 1 71 ? -10.155 -8.841 -8.101 1.00 90.75 71 ILE A N 1
ATOM 526 C CA . ILE A 1 71 ? -10.601 -7.520 -7.653 1.00 90.75 71 ILE A CA 1
ATOM 527 C C . ILE A 1 71 ? -10.330 -7.473 -6.154 1.00 90.75 71 ILE A C 1
ATOM 529 O O . ILE A 1 71 ? -10.958 -8.204 -5.390 1.00 90.75 71 ILE A O 1
ATOM 533 N N . TRP A 1 72 ? -9.367 -6.651 -5.740 1.00 86.19 72 TRP A N 1
ATOM 534 C CA . TRP A 1 72 ? -9.029 -6.489 -4.331 1.00 86.19 72 TRP A CA 1
ATOM 535 C C . TRP A 1 72 ? -9.652 -5.206 -3.792 1.00 86.19 72 TRP A C 1
ATOM 537 O O . TRP A 1 72 ? -9.320 -4.106 -4.230 1.00 86.19 72 TRP A O 1
ATOM 547 N N . LEU A 1 73 ? -10.585 -5.358 -2.855 1.00 82.19 73 LEU A N 1
ATOM 548 C CA . LEU A 1 73 ? -11.296 -4.247 -2.234 1.00 82.19 73 LEU A CA 1
ATOM 549 C C . LEU A 1 73 ? -10.743 -4.016 -0.826 1.00 82.19 73 LEU A C 1
ATOM 551 O O . LEU A 1 73 ? -10.863 -4.884 0.036 1.00 82.19 73 LEU A O 1
ATOM 555 N N . PHE A 1 74 ? -10.169 -2.836 -0.580 1.00 77.69 74 PHE A N 1
ATOM 556 C CA . PHE A 1 74 ? -9.777 -2.408 0.764 1.00 77.69 74 PHE A CA 1
ATOM 557 C C . PHE A 1 74 ? -10.876 -1.528 1.365 1.00 77.69 74 PHE A C 1
ATOM 559 O O . PHE A 1 74 ? -10.942 -0.320 1.125 1.00 77.69 74 PHE A O 1
ATOM 566 N N . MET A 1 75 ? -11.778 -2.142 2.128 1.00 77.38 75 MET A N 1
ATOM 567 C CA . MET A 1 75 ? -12.876 -1.434 2.781 1.00 77.38 75 MET A CA 1
ATOM 568 C C . MET A 1 75 ? -12.441 -0.949 4.164 1.00 77.38 75 MET A C 1
ATOM 570 O O . MET A 1 75 ? -12.214 -1.734 5.081 1.00 77.38 75 MET A O 1
ATOM 574 N N . HIS A 1 76 ? -12.336 0.367 4.321 1.00 71.56 76 HIS A N 1
ATOM 575 C CA . HIS A 1 76 ? -12.023 0.979 5.607 1.00 71.56 76 HIS A CA 1
ATOM 576 C C . HIS A 1 76 ? -13.245 0.947 6.536 1.00 71.56 76 HIS A C 1
ATOM 578 O O . HIS A 1 76 ? -14.279 1.529 6.209 1.00 71.56 76 HIS A O 1
ATOM 584 N N . GLY A 1 77 ? -13.091 0.359 7.725 1.00 74.44 77 GLY A N 1
ATOM 585 C CA . GLY A 1 77 ? -14.112 0.370 8.781 1.00 74.44 77 GLY A CA 1
ATOM 586 C C . GLY A 1 77 ? -14.938 -0.912 8.914 1.00 74.44 77 GLY A C 1
ATOM 587 O O . GLY A 1 77 ? -15.908 -0.909 9.663 1.00 74.44 77 GLY A O 1
ATOM 588 N N . GLY A 1 78 ? -14.574 -1.990 8.214 1.00 75.25 78 GLY A N 1
ATOM 589 C CA . GLY A 1 78 ? -15.104 -3.319 8.517 1.00 75.25 78 GLY A CA 1
ATOM 590 C C . GLY A 1 78 ? -14.418 -3.918 9.754 1.00 75.25 78 GLY A C 1
ATOM 591 O O . GLY A 1 78 ? -13.223 -3.670 9.943 1.00 75.25 78 GLY A O 1
ATOM 592 N N . PRO A 1 79 ? -15.133 -4.692 10.590 1.00 73.75 79 PRO A N 1
ATOM 593 C CA . PRO A 1 79 ? -14.502 -5.479 11.648 1.00 73.75 79 PRO A CA 1
ATOM 594 C C . PRO A 1 79 ? -13.467 -6.428 11.039 1.00 73.75 79 PRO A C 1
ATOM 596 O O . PRO A 1 79 ? -13.671 -6.960 9.942 1.00 73.75 79 PRO A O 1
ATOM 599 N N . SER A 1 80 ? -12.343 -6.639 11.726 1.00 77.31 80 SER A N 1
ATOM 600 C CA . SER A 1 80 ? -11.385 -7.639 11.265 1.00 77.31 80 SER A CA 1
ATOM 601 C C . SER A 1 80 ? -12.029 -9.031 11.316 1.00 77.31 80 SER A C 1
ATOM 603 O O . SER A 1 80 ? -12.917 -9.290 12.130 1.00 77.31 80 SER A O 1
ATOM 605 N N . HIS A 1 81 ? -11.575 -9.955 10.464 1.00 79.38 81 HIS A N 1
ATOM 606 C CA . HIS A 1 81 ? -12.038 -11.351 10.512 1.00 79.38 81 HIS A CA 1
ATOM 607 C C . HIS A 1 81 ? -11.798 -11.990 11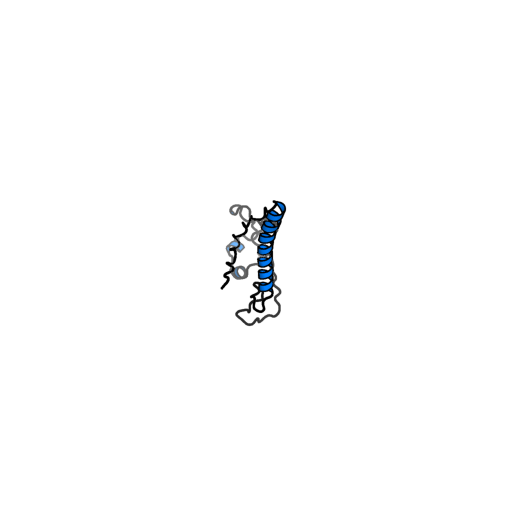.891 1.00 79.38 81 HIS A C 1
ATOM 609 O O . HIS A 1 81 ? -12.544 -12.878 12.290 1.00 79.38 81 HIS A O 1
ATOM 615 N N . MET A 1 82 ? -10.784 -11.509 12.617 1.00 77.62 82 MET A N 1
ATOM 616 C CA . MET A 1 82 ? -10.474 -11.929 13.983 1.00 77.62 82 MET A CA 1
ATOM 617 C C . MET A 1 82 ? -11.476 -11.362 14.995 1.00 77.62 82 MET A C 1
ATOM 619 O O . MET A 1 82 ? -11.844 -12.043 15.945 1.00 77.62 82 MET A O 1
ATOM 623 N N . ASP A 1 83 ? -11.965 -10.139 14.779 1.00 81.88 83 ASP A N 1
ATOM 624 C CA . ASP A 1 83 ? -12.875 -9.466 15.708 1.00 81.88 83 ASP A CA 1
ATOM 625 C C . ASP A 1 83 ? -14.322 -9.956 15.625 1.00 81.88 83 ASP A C 1
ATOM 627 O O . ASP A 1 83 ? -15.097 -9.675 16.541 1.00 81.88 83 ASP A O 1
ATOM 631 N N . LEU A 1 84 ? -14.691 -10.645 14.540 1.00 81.50 84 LEU A N 1
ATOM 632 C CA . LEU A 1 84 ? -16.080 -10.970 14.212 1.00 81.50 84 LEU A CA 1
ATOM 633 C C . LEU A 1 84 ? -16.684 -12.067 15.100 1.00 81.50 84 LEU A C 1
ATOM 635 O O . LEU A 1 84 ? -17.883 -12.043 15.364 1.00 81.50 84 LEU A O 1
ATOM 639 N N . PHE A 1 85 ? -15.862 -13.018 15.549 1.00 82.25 85 PHE A N 1
ATOM 640 C CA . PHE A 1 85 ? -16.310 -14.200 16.299 1.00 82.25 85 PHE A CA 1
ATOM 641 C C . PHE A 1 85 ? -15.825 -14.229 17.751 1.00 82.25 85 PHE A C 1
ATOM 643 O O . PHE A 1 85 ? -16.130 -15.174 18.474 1.00 82.25 85 PHE A O 1
ATOM 650 N N . ASP A 1 86 ? -15.088 -13.206 18.180 1.00 85.75 86 ASP A N 1
ATOM 651 C CA . ASP A 1 86 ? -14.597 -13.098 19.549 1.00 85.75 86 ASP A CA 1
ATOM 652 C C . ASP A 1 86 ? -15.556 -12.245 20.400 1.00 85.75 86 ASP A C 1
ATOM 654 O O . ASP A 1 86 ? -15.689 -11.039 20.132 1.00 85.75 86 ASP A O 1
ATOM 658 N N . PRO A 1 87 ? -16.252 -12.837 21.392 1.00 86.50 87 PRO A N 1
ATOM 659 C CA . PRO A 1 87 ? -17.164 -12.103 22.257 1.00 86.50 87 PRO A CA 1
ATOM 660 C C . PRO A 1 87 ? -16.403 -11.086 23.113 1.00 86.50 87 PRO A C 1
ATOM 662 O O . PRO A 1 87 ? -15.469 -11.420 23.833 1.00 86.50 87 PRO A O 1
ATOM 665 N N . LYS A 1 88 ? -1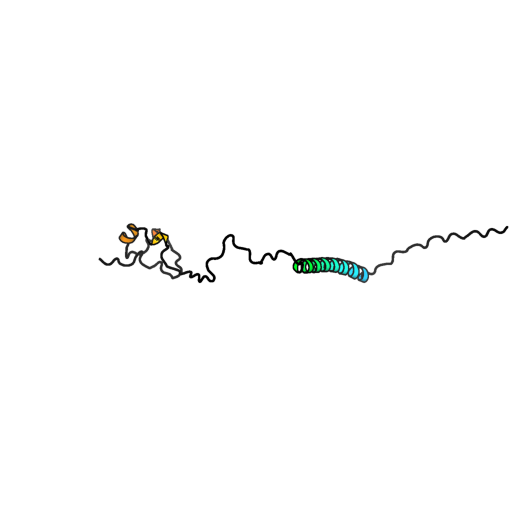6.854 -9.828 23.080 1.00 87.50 88 LYS A N 1
ATOM 666 C CA . LYS A 1 88 ? -16.235 -8.702 23.799 1.00 87.50 88 LYS A CA 1
ATOM 667 C C . LYS A 1 88 ? -17.141 -8.255 24.956 1.00 87.50 88 LYS A C 1
ATOM 669 O O . LYS A 1 88 ? -17.910 -7.307 24.779 1.00 87.50 88 LYS A O 1
ATOM 674 N N . PRO A 1 89 ? -17.098 -8.919 26.130 1.00 90.88 89 PRO A N 1
ATOM 675 C CA . PRO A 1 89 ? -18.024 -8.646 27.234 1.00 90.88 89 PRO A CA 1
ATOM 676 C C . PRO A 1 89 ? -17.903 -7.213 27.765 1.00 90.88 89 PRO A C 1
ATOM 678 O O . PRO A 1 89 ? -18.916 -6.571 28.038 1.00 90.88 89 PRO A O 1
ATOM 681 N N . ASP A 1 90 ? -16.687 -6.668 27.832 1.00 89.56 90 ASP A N 1
ATOM 682 C CA . ASP A 1 90 ? -16.471 -5.282 28.255 1.00 89.56 90 ASP A CA 1
ATOM 683 C C . ASP A 1 90 ? -17.055 -4.279 27.254 1.00 89.56 90 ASP A C 1
ATOM 685 O O . ASP A 1 90 ? -17.654 -3.282 27.651 1.00 89.56 90 ASP A O 1
ATOM 689 N N . LEU A 1 91 ? -16.964 -4.559 25.951 1.00 87.81 91 LEU A N 1
ATOM 690 C CA . LEU A 1 91 ? -17.547 -3.697 24.922 1.00 87.81 91 LEU A CA 1
ATOM 691 C C . LEU A 1 91 ? -19.079 -3.662 25.018 1.00 87.81 91 LEU A C 1
ATOM 693 O O . LEU A 1 91 ? -19.685 -2.616 24.792 1.00 87.81 91 LEU A O 1
ATOM 697 N N . ALA A 1 92 ? -19.695 -4.784 25.404 1.00 88.38 92 ALA A N 1
ATOM 698 C CA . ALA A 1 92 ? -21.123 -4.839 25.690 1.00 88.38 92 ALA A CA 1
ATOM 699 C C . ALA A 1 92 ? -21.485 -4.064 26.968 1.00 88.38 92 ALA A C 1
ATOM 701 O O . ALA A 1 92 ? -22.457 -3.311 26.975 1.00 88.38 92 ALA A O 1
ATOM 702 N N . LYS A 1 93 ? -20.679 -4.190 28.030 1.00 90.19 93 LYS A N 1
ATOM 703 C CA . LYS A 1 93 ? -20.865 -3.458 29.294 1.00 90.19 93 LYS A CA 1
ATOM 704 C C . LYS A 1 93 ? -20.806 -1.937 29.109 1.00 90.19 93 LYS A C 1
ATOM 706 O O . LYS A 1 93 ? -21.576 -1.218 29.740 1.00 90.19 93 LYS A O 1
ATOM 711 N N . TYR A 1 94 ? -19.901 -1.450 28.260 1.00 89.69 94 TYR A N 1
ATOM 712 C CA . TYR A 1 94 ? -19.710 -0.020 27.992 1.00 89.69 94 TYR A CA 1
ATOM 713 C C . TYR A 1 94 ? -20.443 0.468 26.730 1.00 89.69 94 TYR A C 1
ATOM 715 O O . TYR A 1 94 ? -20.118 1.527 26.188 1.00 89.69 94 TYR A O 1
ATOM 723 N N . ALA A 1 95 ? -21.446 -0.277 26.253 1.00 89.25 95 ALA A N 1
ATOM 724 C CA . ALA A 1 95 ? -22.241 0.130 25.101 1.00 89.25 95 ALA A CA 1
ATOM 725 C C . ALA A 1 95 ? -22.905 1.502 25.321 1.00 89.25 95 ALA A C 1
ATOM 727 O O . ALA A 1 95 ? -23.401 1.809 26.405 1.00 89.25 95 ALA A O 1
ATOM 728 N N . GLY A 1 96 ? -22.895 2.349 24.288 1.00 87.69 96 GLY A N 1
ATOM 729 C CA . GLY A 1 96 ? -23.422 3.715 24.346 1.00 87.69 96 GLY A CA 1
ATOM 730 C C . GLY A 1 96 ? -22.535 4.741 25.064 1.00 87.69 96 GLY A C 1
ATOM 731 O O . GLY A 1 96 ? -22.858 5.927 25.025 1.00 87.69 96 GLY A O 1
ATOM 732 N N . GLN A 1 97 ? -21.422 4.337 25.685 1.00 89.31 97 GLN A N 1
ATOM 733 C CA . GLN A 1 97 ? -20.515 5.259 26.380 1.00 89.31 97 GLN A CA 1
ATOM 734 C C . GLN A 1 97 ? -19.433 5.802 25.434 1.00 89.31 97 GLN A C 1
ATOM 736 O O . GLN A 1 97 ? -18.991 5.072 24.541 1.00 89.31 97 GLN A O 1
ATOM 741 N N . PRO A 1 98 ? -18.991 7.064 25.598 1.00 88.69 98 PRO A N 1
ATOM 742 C CA . PRO A 1 98 ? -17.855 7.595 24.852 1.00 88.69 98 PRO A CA 1
ATOM 743 C C . PRO A 1 98 ? -16.545 6.942 25.311 1.00 88.69 98 PRO A C 1
ATOM 745 O O . PRO A 1 98 ? -16.462 6.368 26.399 1.00 88.69 98 PRO A O 1
ATOM 748 N N . LEU A 1 99 ? -15.498 7.062 24.492 1.00 87.75 99 LEU A N 1
ATOM 749 C CA . LEU A 1 99 ? -14.162 6.611 24.872 1.00 87.75 99 LEU A CA 1
ATOM 750 C C . LEU A 1 99 ? -13.692 7.347 26.148 1.00 87.75 99 LEU A C 1
ATOM 752 O O . LEU A 1 99 ? -13.752 8.579 26.190 1.00 87.75 99 LEU A O 1
ATOM 756 N N . PRO A 1 100 ? -13.205 6.634 27.181 1.00 87.38 100 PRO A N 1
ATOM 757 C CA . PRO A 1 100 ? -12.723 7.273 28.399 1.00 87.38 100 PRO A CA 1
ATOM 758 C C . PRO A 1 100 ? -11.534 8.200 28.126 1.00 87.38 100 PRO A C 1
ATOM 760 O O . PRO A 1 100 ? -10.627 7.858 27.367 1.00 87.38 100 PRO A O 1
ATOM 763 N N . GLY A 1 101 ? -11.477 9.339 28.823 1.00 85.88 101 GLY A N 1
ATOM 764 C CA . GLY A 1 101 ? -10.376 10.304 28.687 1.00 85.88 101 GLY A CA 1
ATOM 765 C C . GLY A 1 101 ? -8.991 9.748 29.054 1.00 85.88 101 GLY A C 1
ATOM 766 O O . GLY A 1 101 ? -7.982 10.317 28.650 1.00 85.88 101 GLY A O 1
ATOM 767 N N . SER A 1 102 ? -8.924 8.609 29.757 1.00 88.06 102 SER A N 1
ATOM 768 C CA . SER A 1 102 ? -7.671 7.906 30.072 1.00 88.06 102 SER A CA 1
ATOM 769 C C . SER A 1 102 ? -6.898 7.437 28.836 1.00 88.06 102 SER A C 1
ATOM 771 O O . SER A 1 102 ? -5.700 7.199 28.931 1.00 88.06 102 SER A O 1
ATOM 773 N N . PHE A 1 103 ? -7.567 7.294 27.689 1.00 82.38 103 PHE A N 1
ATOM 774 C CA . PHE A 1 103 ? -6.950 6.851 26.436 1.00 82.38 103 PHE A CA 1
ATOM 775 C C . PHE A 1 103 ? -6.339 7.995 25.610 1.00 82.38 103 PHE A C 1
ATOM 777 O O . PHE A 1 103 ? -5.695 7.732 24.597 1.00 82.38 103 PHE A O 1
ATOM 784 N N . GLY A 1 104 ? -6.502 9.251 26.041 1.00 84.94 104 GLY A N 1
ATOM 785 C CA . GLY A 1 104 ? -5.978 10.417 25.331 1.00 84.94 104 GLY A CA 1
ATOM 786 C C . GLY A 1 104 ? -6.668 10.687 23.989 1.00 84.94 104 GLY A C 1
ATOM 787 O O . GLY A 1 104 ? -7.781 10.228 23.723 1.00 84.94 104 GLY A O 1
ATOM 788 N N . GLU A 1 105 ? -6.014 11.483 23.141 1.00 81.06 105 GLU A N 1
ATOM 789 C CA . GLU A 1 105 ? -6.538 11.846 21.823 1.00 81.06 105 GLU A CA 1
ATOM 790 C C . GLU A 1 105 ? -6.324 10.706 20.817 1.00 81.06 105 GLU A C 1
ATOM 792 O O . GLU A 1 105 ? -5.203 10.417 20.394 1.00 81.06 105 GLU A O 1
ATOM 797 N N . VAL A 1 106 ? -7.417 10.060 20.404 1.00 82.06 106 VAL A N 1
ATOM 798 C CA . VAL A 1 106 ? -7.374 9.009 19.382 1.00 82.06 106 VAL A CA 1
ATOM 799 C C . VAL A 1 106 ? -7.587 9.614 17.999 1.00 82.06 106 VAL A C 1
ATOM 801 O O . VAL A 1 106 ? -8.678 10.069 17.643 1.00 82.06 106 VAL A O 1
ATOM 804 N N . MET A 1 107 ? -6.536 9.561 17.182 1.00 79.31 107 MET A N 1
ATOM 805 C CA . MET A 1 107 ? -6.577 10.000 15.791 1.00 79.31 107 MET A CA 1
ATOM 806 C C . MET A 1 107 ? -7.440 9.049 14.962 1.00 79.31 107 MET A C 1
ATOM 808 O O . MET A 1 107 ? -7.035 7.945 14.601 1.00 79.31 107 MET A O 1
ATOM 812 N N . THR A 1 108 ? -8.652 9.490 14.630 1.00 79.56 108 THR A N 1
ATOM 813 C CA . THR A 1 108 ? -9.581 8.732 13.788 1.00 79.56 108 THR A CA 1
ATOM 814 C C . THR A 1 108 ? -9.742 9.404 12.430 1.00 79.56 108 THR A C 1
ATOM 816 O O . THR A 1 108 ? -9.996 10.604 12.327 1.00 79.56 108 THR A O 1
ATOM 819 N N . ARG A 1 109 ? -9.656 8.620 11.348 1.00 75.00 109 ARG A N 1
ATOM 820 C CA . ARG A 1 109 ? -9.663 9.137 9.964 1.00 75.00 109 ARG A CA 1
ATOM 821 C C . ARG A 1 109 ? -10.915 9.950 9.599 1.00 75.00 109 ARG A C 1
ATOM 823 O O . ARG A 1 109 ? -10.858 10.795 8.714 1.00 75.00 109 ARG A O 1
ATOM 830 N N . ARG A 1 110 ? -12.051 9.683 10.254 1.00 77.75 110 ARG A N 1
ATOM 831 C CA . ARG A 1 110 ? -13.344 10.359 10.028 1.00 77.75 110 ARG A CA 1
ATOM 832 C C . ARG A 1 110 ? -13.838 11.176 11.231 1.00 77.75 110 ARG A C 1
ATOM 834 O O . ARG A 1 110 ? -15.032 11.426 11.315 1.00 77.75 110 ARG A O 1
ATOM 841 N N . LYS A 1 111 ? -12.959 11.576 12.163 1.00 78.38 111 LYS A N 1
ATOM 842 C CA . LYS A 1 111 ? -13.354 12.269 13.413 1.00 78.38 111 LYS A CA 1
ATOM 843 C C . LYS A 1 111 ? -14.436 11.511 14.207 1.00 78.38 111 LYS A C 1
ATOM 845 O O . LYS A 1 111 ? -15.294 12.111 14.840 1.00 78.38 111 LYS A O 1
ATOM 850 N N . VAL A 1 112 ? -14.383 10.179 14.181 1.00 79.88 112 VAL A N 1
ATOM 851 C CA . VAL A 1 112 ? -15.332 9.291 14.880 1.00 79.88 112 VAL A CA 1
ATOM 852 C C . VAL A 1 112 ? -14.949 9.043 16.339 1.00 79.88 112 VAL A C 1
ATOM 854 O O . VAL A 1 112 ? -15.593 8.250 17.008 1.00 79.88 112 VAL A O 1
ATOM 857 N N . ALA A 1 113 ? -13.920 9.721 16.854 1.00 80.88 113 ALA A N 1
ATOM 858 C CA . ALA A 1 113 ? -13.508 9.618 18.254 1.00 80.88 113 ALA A CA 1
ATOM 859 C C . ALA A 1 113 ? -14.615 10.038 19.243 1.00 80.88 113 ALA A C 1
ATOM 861 O O . ALA A 1 113 ? -14.606 9.597 20.385 1.00 80.88 113 ALA A O 1
ATOM 862 N N . GLY A 1 114 ? -15.576 10.860 18.802 1.00 81.12 114 GLY A N 1
ATOM 863 C CA . GLY A 1 114 ? -16.754 11.230 19.593 1.00 81.12 114 GLY A CA 1
ATOM 864 C C . GLY A 1 114 ? -17.900 10.212 19.551 1.00 81.12 114 GLY A C 1
ATOM 865 O O . GLY A 1 114 ? -18.913 10.424 20.212 1.00 81.12 114 GLY A O 1
ATOM 866 N N . ASN A 1 115 ? -17.779 9.134 18.771 1.00 86.12 115 ASN A N 1
ATOM 867 C CA . ASN A 1 115 ? -18.809 8.104 18.708 1.00 86.12 115 ASN A CA 1
ATOM 868 C C . ASN A 1 115 ? -18.779 7.233 19.975 1.00 86.12 115 ASN A C 1
ATOM 870 O O . ASN A 1 115 ? -17.716 7.052 20.576 1.00 86.12 115 ASN A O 1
ATOM 874 N N . PRO A 1 116 ? -19.923 6.644 20.363 1.00 87.50 116 PRO A N 1
ATOM 875 C CA . PRO A 1 116 ? -19.940 5.655 21.431 1.00 87.50 116 PRO A CA 1
ATOM 876 C C . PRO A 1 116 ? -19.127 4.409 21.047 1.00 87.50 116 PRO A C 1
ATOM 878 O O . PRO A 1 116 ? -19.055 4.045 19.871 1.00 87.50 116 PRO A O 1
ATOM 881 N N . LEU A 1 117 ? -18.555 3.739 22.053 1.00 86.69 117 LEU A N 1
ATOM 882 C CA . LEU A 1 117 ? -17.733 2.528 21.906 1.00 86.69 117 LEU A CA 1
ATOM 883 C C . LEU A 1 117 ? -18.460 1.408 21.152 1.00 86.69 117 LEU A C 1
ATOM 885 O O . LEU A 1 117 ? -17.877 0.726 20.312 1.00 86.69 117 LEU A O 1
ATOM 889 N N . LEU A 1 118 ? -19.751 1.251 21.434 1.00 87.38 118 LEU A N 1
ATOM 890 C CA . LEU A 1 118 ? -20.666 0.370 20.725 1.00 87.38 118 LEU A CA 1
ATOM 891 C C . LEU A 1 118 ? -22.018 1.075 20.605 1.00 87.38 118 LEU A C 1
ATOM 893 O O . LEU A 1 118 ? -22.405 1.835 21.497 1.00 87.38 118 LEU A O 1
ATOM 897 N N . GLY A 1 119 ? -22.742 0.827 19.511 1.00 84.25 119 GLY A N 1
ATOM 898 C CA . GLY A 1 119 ? -24.125 1.283 19.379 1.00 84.25 119 GLY A CA 1
ATOM 899 C C . GLY A 1 119 ? -25.021 0.727 20.498 1.00 84.25 119 GLY A C 1
ATOM 900 O O . GLY A 1 119 ? -24.647 -0.246 21.157 1.00 84.25 119 GLY A O 1
ATOM 901 N N . PRO A 1 120 ? -26.201 1.325 20.731 1.00 79.50 120 PRO A N 1
ATOM 902 C CA . PRO A 1 120 ? -27.126 0.836 21.745 1.00 79.50 120 PRO A CA 1
ATOM 903 C C . PRO A 1 120 ? -27.504 -0.618 21.448 1.00 79.50 120 PRO A C 1
ATOM 905 O O . PRO A 1 120 ? -28.026 -0.931 20.375 1.00 79.50 120 PRO A O 1
ATOM 908 N N . ILE A 1 121 ? -27.225 -1.506 22.402 1.00 82.31 121 ILE A N 1
ATOM 909 C CA . ILE A 1 121 ? -27.682 -2.891 22.348 1.00 82.31 121 ILE A CA 1
ATOM 910 C C . ILE A 1 121 ? -29.189 -2.843 22.607 1.00 82.31 121 ILE A C 1
ATOM 912 O O . ILE A 1 121 ? -29.628 -2.350 23.646 1.00 82.31 121 ILE A O 1
ATOM 916 N N . LYS A 1 122 ? -29.984 -3.271 21.623 1.00 72.62 122 LYS A N 1
ATOM 917 C CA . LYS A 1 122 ? -31.434 -3.421 21.797 1.00 72.62 122 LYS A CA 1
ATOM 918 C C . LYS A 1 122 ? -31.677 -4.431 22.935 1.00 72.62 122 LYS A C 1
ATOM 920 O O . LYS A 1 122 ? -30.942 -5.418 22.969 1.00 72.62 122 LYS A O 1
ATOM 925 N N . PRO A 1 123 ? -32.640 -4.184 23.841 1.00 65.88 123 PRO A N 1
ATOM 926 C CA . PRO A 1 123 ? -33.005 -5.158 24.866 1.00 65.88 123 PRO A CA 1
ATOM 927 C C . PRO A 1 123 ? -33.472 -6.483 24.256 1.00 65.88 123 PRO A C 1
ATOM 929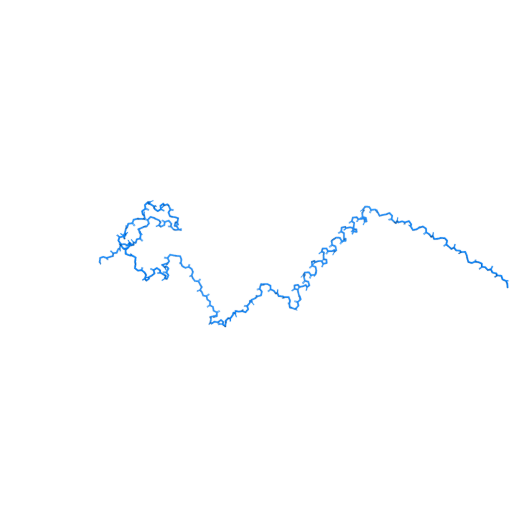 O O . PRO A 1 123 ? -33.967 -6.464 23.101 1.00 65.88 123 PRO A O 1
#

Organism: NCBI:txid408172